Protein AF-A0AAD3W863-F1 (afdb_monomer_lite)

Radius of gyration: 16.76 Å; chains: 1; bounding box: 43×19×34 Å

pLDDT: mean 91.25, std 10.48, range [57.03, 98.62]

Secondary structure (DSSP, 8-state):
---------S-GGG----HHHHHHHHH-----TTTT---

Sequence (39 aa):
MPEVRIIDLRSDTVTKPTQEMREAMYRAEVGDDVYGDDP

Structure (mmCIF, N/CA/C/O backbone):
data_AF-A0AAD3W863-F1
#
_entry.id   AF-A0AAD3W863-F1
#
loop_
_atom_site.group_PDB
_atom_site.id
_atom_site.type_symbol
_atom_site.label_atom_id
_atom_site.label_alt_id
_atom_site.label_comp_id
_atom_site.label_asym_id
_atom_site.label_entity_id
_atom_site.label_seq_id
_atom_site.pdbx_PDB_ins_code
_atom_site.Cartn_x
_atom_site.Cartn_y
_atom_site.Cartn_z
_atom_site.occupancy
_atom_site.B_iso_or_equiv
_atom_site.auth_seq_id
_atom_site.auth_comp_id
_atom_site.auth_asym_id
_atom_site.auth_atom_id
_atom_site.pdbx_PDB_model_num
ATOM 1 N N . MET A 1 1 ? -28.251 2.379 8.083 1.00 58.69 1 MET A N 1
ATOM 2 C CA . MET A 1 1 ? -27.864 1.283 8.997 1.00 58.69 1 MET A CA 1
ATOM 3 C C . MET A 1 1 ? -26.657 1.772 9.772 1.00 58.69 1 MET A C 1
ATOM 5 O O . MET A 1 1 ? -25.802 2.367 9.125 1.00 58.69 1 MET A O 1
ATOM 9 N N . PRO A 1 2 ? -26.607 1.657 11.107 1.00 57.03 2 PRO A N 1
ATOM 10 C CA . PRO A 1 2 ? -25.424 2.088 11.837 1.00 57.03 2 PRO A CA 1
ATOM 11 C C . PRO A 1 2 ? -24.243 1.208 11.419 1.00 57.03 2 PRO A C 1
ATOM 13 O O . PRO A 1 2 ? -24.382 -0.007 11.278 1.00 57.03 2 PRO A O 1
ATOM 16 N N . GLU A 1 3 ? -23.103 1.834 11.161 1.00 70.62 3 GLU A N 1
ATOM 17 C CA . GLU A 1 3 ? -21.873 1.143 10.798 1.00 70.62 3 GLU A CA 1
ATOM 18 C C . GLU A 1 3 ? -21.335 0.423 12.044 1.00 70.62 3 GLU A C 1
ATOM 20 O O . GLU A 1 3 ? -20.879 1.052 12.999 1.00 70.62 3 GLU A O 1
ATOM 25 N N . VAL A 1 4 ? -21.441 -0.906 12.078 1.00 71.00 4 VAL A N 1
ATOM 26 C CA . VAL A 1 4 ? -20.834 -1.709 13.144 1.00 71.00 4 VAL A CA 1
ATOM 27 C C . VAL A 1 4 ? -19.347 -1.833 12.832 1.00 71.00 4 VAL A C 1
ATOM 29 O O . VAL A 1 4 ? -18.956 -2.535 11.901 1.00 71.00 4 VAL A O 1
ATOM 32 N N . ARG A 1 5 ? -18.501 -1.156 13.614 1.00 79.75 5 ARG A N 1
ATOM 33 C CA . ARG A 1 5 ? -17.050 -1.367 13.564 1.00 79.75 5 ARG A CA 1
ATOM 34 C C . ARG A 1 5 ? -16.719 -2.711 14.207 1.00 79.75 5 ARG A C 1
ATOM 36 O O . ARG A 1 5 ? -16.851 -2.871 15.417 1.00 79.75 5 ARG A O 1
ATOM 43 N N . ILE A 1 6 ? -16.298 -3.671 13.390 1.00 89.19 6 ILE A N 1
ATOM 44 C CA . ILE A 1 6 ? -15.804 -4.966 13.862 1.00 89.19 6 ILE A CA 1
ATOM 45 C C . ILE A 1 6 ? -14.386 -4.760 14.402 1.00 89.19 6 ILE A C 1
ATOM 47 O O . ILE A 1 6 ? -13.500 -4.330 13.665 1.00 89.19 6 ILE A O 1
ATOM 51 N N . ILE A 1 7 ? -14.179 -5.053 15.687 1.00 91.94 7 ILE A N 1
ATOM 52 C CA . ILE A 1 7 ? -12.849 -5.076 16.305 1.00 91.94 7 ILE A CA 1
ATOM 53 C C . ILE A 1 7 ? -12.291 -6.488 16.125 1.00 91.94 7 ILE A C 1
ATOM 55 O O . ILE A 1 7 ? -12.777 -7.433 16.745 1.00 91.94 7 ILE A O 1
ATOM 59 N N . ASP A 1 8 ? -11.294 -6.629 15.255 1.00 92.50 8 ASP A N 1
ATOM 60 C CA . ASP A 1 8 ? -10.650 -7.905 14.949 1.00 92.50 8 ASP A CA 1
ATOM 61 C C . ASP A 1 8 ? -9.265 -7.968 15.609 1.00 92.50 8 ASP A C 1
ATOM 63 O O . ASP A 1 8 ? -8.365 -7.218 15.239 1.00 92.50 8 ASP A O 1
ATOM 67 N N . LEU A 1 9 ? -9.117 -8.834 16.619 1.00 95.50 9 LEU A N 1
ATOM 68 C CA . LEU A 1 9 ? -7.888 -9.003 17.414 1.00 95.50 9 LEU A CA 1
ATOM 69 C C 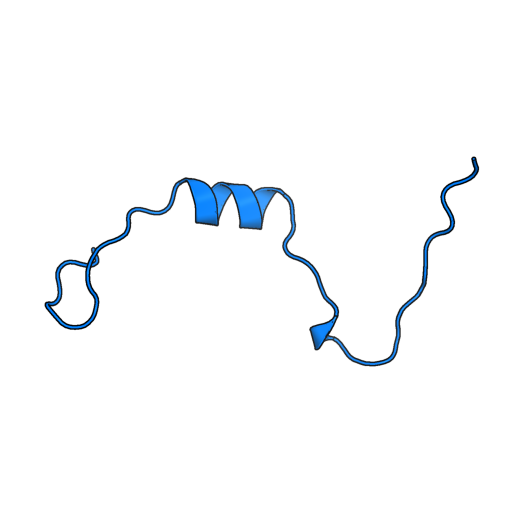. LEU A 1 9 ? -7.179 -10.338 17.142 1.00 95.50 9 LEU A C 1
ATOM 71 O O . LEU A 1 9 ? -6.312 -10.742 17.914 1.00 95.50 9 LEU A O 1
ATOM 75 N N . ARG A 1 10 ? -7.573 -11.069 16.091 1.00 94.81 10 ARG A N 1
ATOM 76 C CA . ARG A 1 10 ? -7.044 -12.417 15.820 1.00 94.81 10 ARG A CA 1
ATOM 77 C C . ARG A 1 10 ? -5.558 -12.400 15.451 1.00 94.81 10 ARG A C 1
ATOM 79 O O . ARG A 1 10 ? -4.827 -13.296 15.853 1.00 94.81 10 ARG A O 1
ATOM 86 N N . SER A 1 11 ? -5.1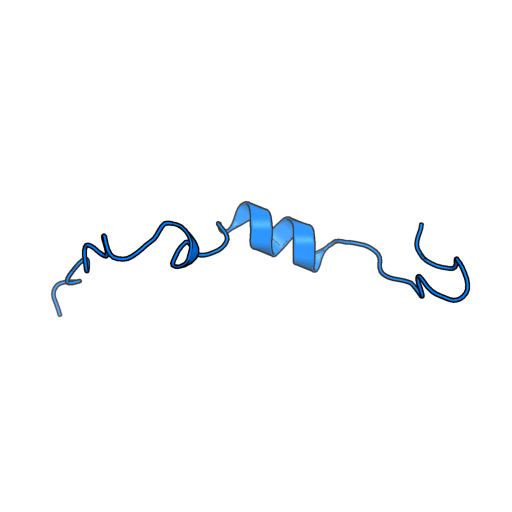37 -11.414 14.660 1.00 97.12 11 SER A N 1
ATOM 87 C CA . SER A 1 11 ? -3.757 -11.197 14.207 1.00 97.12 11 SER A CA 1
ATOM 88 C C . SER A 1 11 ? -3.661 -9.826 13.529 1.00 97.12 11 SER A C 1
ATOM 90 O O . SER A 1 11 ? -4.652 -9.312 13.023 1.00 97.12 11 SER A O 1
ATOM 92 N N . ASP A 1 12 ? -2.467 -9.252 13.481 1.00 95.88 12 ASP A N 1
ATOM 93 C CA . ASP A 1 12 ? -2.097 -8.078 12.681 1.00 95.88 12 ASP A CA 1
ATOM 94 C C 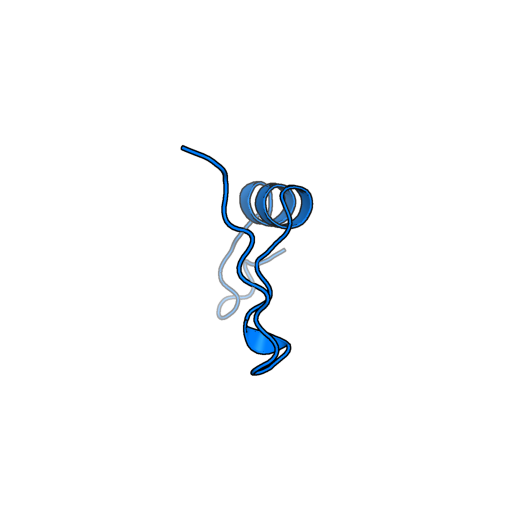. ASP A 1 12 ? -2.193 -8.289 11.156 1.00 95.88 12 ASP A C 1
ATOM 96 O O . ASP A 1 12 ? -2.383 -7.331 10.404 1.00 95.88 12 ASP A O 1
ATOM 100 N N . THR A 1 13 ? -2.155 -9.535 10.683 1.00 96.06 13 THR A N 1
ATOM 101 C CA . THR A 1 13 ? -2.314 -9.883 9.257 1.00 96.06 13 THR A CA 1
ATOM 102 C C . THR A 1 13 ? -3.681 -9.512 8.670 1.00 96.06 13 THR A C 1
ATOM 104 O O . THR A 1 13 ? -3.831 -9.468 7.452 1.00 96.06 13 THR A O 1
ATOM 107 N N . VAL A 1 14 ? -4.684 -9.204 9.504 1.00 95.69 14 VAL A N 1
ATOM 108 C CA . VAL A 1 14 ? -6.014 -8.744 9.052 1.00 95.69 14 VAL A CA 1
ATOM 109 C C . VAL A 1 14 ? -6.037 -7.265 8.648 1.00 95.69 14 VAL A C 1
ATOM 111 O O . VAL A 1 14 ? -7.073 -6.761 8.200 1.00 95.69 14 VAL A O 1
ATOM 114 N N . THR A 1 15 ? -4.923 -6.550 8.834 1.00 94.94 15 THR A N 1
ATOM 115 C CA . THR A 1 15 ? -4.792 -5.150 8.423 1.00 94.94 15 THR A CA 1
ATOM 116 C C . THR A 1 15 ? -5.048 -4.998 6.923 1.00 94.94 15 THR A C 1
ATOM 118 O O . THR A 1 15 ? -4.703 -5.846 6.104 1.00 94.94 15 THR A O 1
ATOM 121 N N . LYS A 1 16 ? -5.712 -3.900 6.553 1.00 95.81 16 LYS A N 1
ATOM 122 C CA . LYS A 1 16 ? -6.006 -3.559 5.157 1.00 95.81 16 LYS A CA 1
ATOM 123 C C . LYS A 1 16 ? -5.160 -2.356 4.746 1.00 95.81 16 LYS A C 1
ATOM 125 O O . LYS A 1 16 ? -4.946 -1.484 5.590 1.00 95.81 16 LYS A O 1
ATOM 130 N N . PRO A 1 17 ? -4.746 -2.251 3.471 1.00 97.94 17 PRO A N 1
ATOM 131 C CA . PRO A 1 17 ? -4.038 -1.073 2.988 1.00 97.94 17 PRO A CA 1
ATOM 132 C C . PRO A 1 17 ? -4.832 0.209 3.252 1.00 97.94 17 PRO A C 1
ATOM 134 O O . PRO A 1 17 ? -6.062 0.231 3.101 1.00 97.94 17 PRO A O 1
ATOM 137 N N . THR A 1 18 ? -4.139 1.289 3.613 1.00 98.00 18 THR A N 1
ATOM 138 C CA . THR A 1 18 ? -4.755 2.619 3.682 1.00 98.00 18 THR A CA 1
ATOM 139 C C . THR A 1 18 ? -5.088 3.128 2.277 1.00 98.00 18 THR A C 1
ATOM 141 O O . THR A 1 18 ? -4.771 2.490 1.268 1.00 98.00 18 THR A O 1
ATOM 144 N N . GLN A 1 19 ? -5.770 4.268 2.190 1.00 98.19 19 GLN A N 1
ATOM 145 C CA . GLN A 1 19 ? -6.065 4.879 0.897 1.00 98.19 19 GLN A CA 1
ATOM 146 C C . GLN A 1 19 ? -4.778 5.317 0.186 1.00 98.19 19 GLN A C 1
ATOM 148 O O . GLN A 1 19 ? -4.610 5.028 -0.994 1.00 98.19 19 GLN A O 1
ATOM 153 N N . GLU A 1 20 ? -3.837 5.902 0.922 1.00 98.56 20 GLU A N 1
ATOM 154 C CA . GLU A 1 20 ? -2.533 6.340 0.417 1.00 98.56 20 GLU A CA 1
ATOM 155 C C . GLU A 1 20 ? -1.709 5.151 -0.086 1.00 98.56 20 GLU A C 1
ATOM 157 O O . GLU A 1 20 ? -1.117 5.222 -1.160 1.00 98.56 20 GLU A O 1
ATOM 162 N N . MET A 1 21 ? -1.729 4.021 0.636 1.00 98.50 21 MET A N 1
ATOM 163 C CA . MET A 1 21 ? -1.089 2.784 0.174 1.00 98.50 21 MET A CA 1
ATOM 164 C C . MET A 1 21 ? -1.698 2.299 -1.145 1.00 98.50 21 MET A C 1
ATOM 166 O O . MET A 1 21 ? -0.966 1.917 -2.054 1.00 98.50 21 MET A O 1
ATOM 170 N N . ARG A 1 22 ? -3.032 2.332 -1.280 1.00 98.50 22 ARG A N 1
ATOM 171 C CA . ARG A 1 22 ? -3.702 1.961 -2.538 1.00 98.50 22 ARG A CA 1
ATOM 172 C C . ARG A 1 22 ? -3.340 2.895 -3.686 1.00 98.50 22 ARG A C 1
ATOM 174 O O . ARG A 1 22 ? -3.132 2.420 -4.796 1.00 98.50 22 ARG A O 1
ATOM 181 N N . GLU A 1 23 ? -3.260 4.194 -3.434 1.00 98.62 23 GLU A N 1
ATOM 182 C CA . GLU A 1 23 ? -2.893 5.181 -4.452 1.00 98.62 23 GLU A CA 1
ATOM 183 C C . GLU A 1 23 ? -1.438 5.042 -4.895 1.00 98.62 23 GLU A C 1
ATOM 185 O O . GLU A 1 23 ? -1.163 5.132 -6.090 1.00 98.62 23 GLU A O 1
ATOM 190 N N . ALA A 1 24 ? -0.524 4.772 -3.960 1.00 98.38 24 ALA A N 1
ATOM 191 C CA . ALA A 1 24 ? 0.871 4.486 -4.273 1.00 98.38 24 ALA A CA 1
ATOM 192 C C . ALA A 1 24 ? 0.992 3.230 -5.147 1.00 98.38 24 ALA A C 1
ATOM 194 O O . ALA A 1 24 ? 1.621 3.288 -6.198 1.00 98.38 24 ALA A O 1
ATOM 195 N N . MET A 1 25 ? 0.315 2.136 -4.772 1.00 97.88 25 MET A N 1
ATOM 196 C CA . MET A 1 25 ? 0.284 0.908 -5.578 1.00 97.88 25 MET A CA 1
ATOM 197 C C . MET A 1 25 ? -0.316 1.141 -6.968 1.00 97.88 25 MET A C 1
ATOM 199 O O . MET A 1 25 ? 0.181 0.600 -7.944 1.00 97.88 25 MET A O 1
ATOM 203 N N . TYR A 1 26 ? -1.368 1.958 -7.073 1.00 98.00 26 TYR A N 1
ATOM 204 C CA . TYR A 1 26 ? -2.003 2.264 -8.357 1.00 98.00 26 TYR A CA 1
ATOM 205 C C . TYR A 1 26 ? -1.091 3.056 -9.304 1.00 98.00 26 TYR A C 1
ATOM 207 O O . TYR A 1 26 ? -1.179 2.896 -10.517 1.00 98.00 26 TYR A O 1
ATOM 215 N N . ARG A 1 27 ? -0.256 3.947 -8.761 1.00 98.06 27 ARG A N 1
ATOM 216 C CA . ARG A 1 27 ? 0.641 4.806 -9.549 1.00 98.06 27 ARG A CA 1
ATOM 217 C C . ARG A 1 27 ? 2.018 4.199 -9.791 1.00 98.06 27 ARG A C 1
ATOM 219 O O . ARG A 1 27 ? 2.781 4.796 -10.542 1.00 98.06 27 ARG A O 1
ATOM 226 N N . ALA A 1 28 ? 2.352 3.101 -9.120 1.00 96.75 28 ALA A N 1
ATOM 227 C CA . ALA A 1 28 ? 3.647 2.463 -9.263 1.00 96.75 28 ALA A CA 1
ATOM 228 C C . ALA A 1 28 ? 3.848 2.007 -10.713 1.00 96.75 28 ALA A C 1
ATOM 230 O O . ALA A 1 28 ? 2.971 1.372 -11.302 1.00 96.75 28 ALA A O 1
ATOM 231 N N . GLU A 1 29 ? 5.000 2.358 -11.279 1.00 96.38 29 GLU A N 1
ATOM 232 C CA . GLU A 1 29 ? 5.457 1.766 -12.530 1.00 96.38 29 GLU A CA 1
ATOM 233 C C . GLU A 1 29 ? 5.767 0.288 -12.274 1.00 96.38 29 GLU A C 1
ATOM 235 O O . GLU A 1 29 ? 6.263 -0.071 -11.206 1.00 96.38 29 GLU A O 1
ATOM 240 N N . VAL A 1 30 ? 5.408 -0.563 -13.232 1.00 94.56 30 VAL A N 1
ATOM 241 C CA . VAL A 1 30 ? 5.624 -2.010 -13.166 1.00 94.56 30 VAL A CA 1
ATOM 242 C C . VAL A 1 30 ? 6.399 -2.451 -14.398 1.00 94.56 30 VAL A C 1
ATOM 244 O O . VAL A 1 30 ? 6.212 -1.899 -15.486 1.00 94.56 30 VAL A O 1
ATOM 247 N N . GLY A 1 31 ? 7.219 -3.468 -14.225 1.00 94.50 31 GLY A N 1
ATOM 248 C CA . GLY A 1 31 ? 8.005 -4.145 -15.239 1.00 94.50 31 GLY A CA 1
ATOM 249 C C . GLY A 1 31 ? 8.071 -5.639 -14.933 1.00 94.50 31 GLY A C 1
ATOM 250 O O . GLY A 1 31 ? 7.155 -6.212 -14.335 1.00 94.50 31 GLY A O 1
ATOM 251 N N . ASP A 1 32 ? 9.123 -6.288 -15.420 1.00 95.38 32 ASP A N 1
ATOM 252 C CA . ASP A 1 32 ? 9.353 -7.713 -15.205 1.00 95.38 32 ASP A CA 1
ATOM 253 C C . AS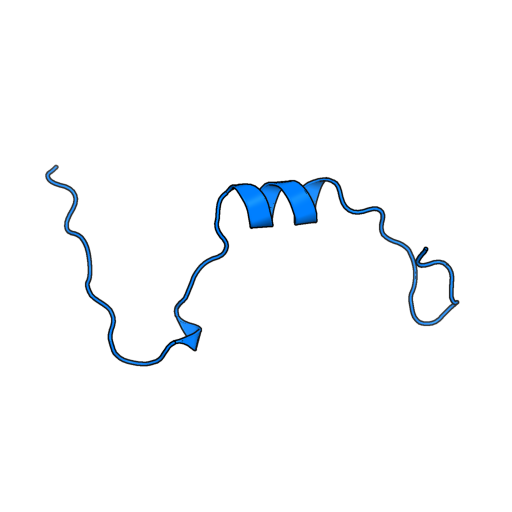P A 1 32 ? 10.624 -7.919 -14.377 1.00 95.38 32 ASP A C 1
ATOM 255 O O . ASP A 1 32 ? 11.739 -7.739 -14.870 1.00 95.38 32 ASP A O 1
ATOM 259 N N . ASP A 1 33 ? 10.448 -8.321 -13.120 1.00 93.81 33 ASP A N 1
ATOM 260 C CA . ASP A 1 33 ? 11.532 -8.609 -12.175 1.00 93.81 33 ASP A CA 1
ATOM 261 C C . ASP A 1 33 ? 12.503 -9.692 -12.685 1.00 93.81 33 ASP A C 1
ATOM 263 O O . ASP A 1 33 ? 13.710 -9.624 -12.459 1.00 93.81 33 ASP A O 1
ATOM 267 N N . VAL A 1 34 ? 12.013 -10.691 -13.431 1.00 96.00 34 VAL A N 1
ATOM 268 C CA . VAL A 1 34 ? 12.853 -11.798 -13.924 1.00 96.00 34 VAL A CA 1
ATOM 269 C C . VAL A 1 34 ? 13.785 -11.324 -15.033 1.00 96.00 34 VAL A C 1
ATOM 271 O O .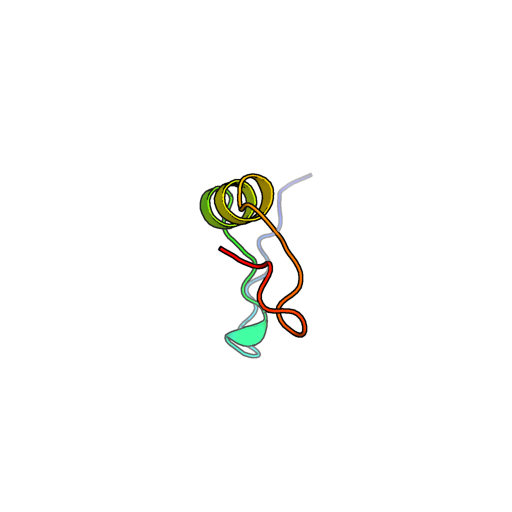 VAL A 1 34 ? 14.935 -11.771 -15.107 1.00 96.00 34 VAL A O 1
ATOM 274 N N . TYR A 1 35 ? 13.298 -10.436 -15.897 1.00 93.75 35 TYR A N 1
ATOM 275 C CA . TYR A 1 35 ? 14.087 -9.861 -16.986 1.00 93.75 35 TYR A CA 1
ATOM 276 C C . TYR A 1 35 ? 14.826 -8.573 -16.591 1.00 93.75 35 TYR A C 1
ATOM 278 O O . TYR A 1 35 ? 15.696 -8.132 -17.343 1.00 93.75 35 TYR A O 1
ATOM 286 N N . GLY A 1 36 ? 14.567 -8.033 -15.394 1.00 91.00 36 GLY A N 1
ATOM 287 C CA . GLY A 1 36 ? 15.187 -6.807 -14.887 1.00 91.00 36 GLY A CA 1
ATOM 288 C C . GLY A 1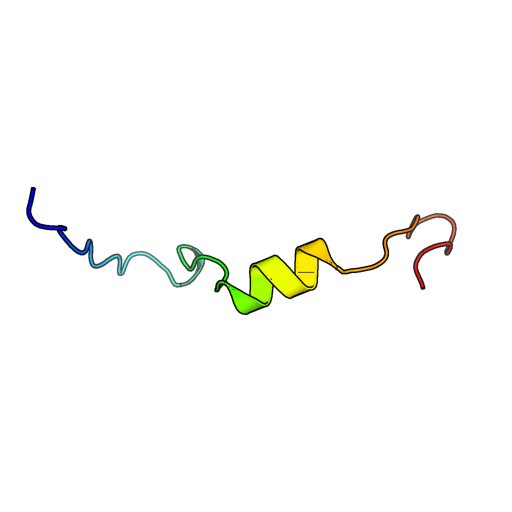 36 ? 14.638 -5.537 -15.541 1.00 91.00 36 GLY A C 1
ATOM 289 O O . GLY A 1 36 ? 15.355 -4.544 -15.630 1.00 91.00 36 GLY A O 1
ATOM 290 N N . ASP A 1 37 ? 13.397 -5.597 -16.027 1.00 87.56 37 ASP A N 1
ATOM 291 C CA . ASP A 1 37 ? 12.691 -4.476 -16.655 1.00 87.56 37 ASP A CA 1
ATOM 292 C C . ASP A 1 37 ? 11.863 -3.666 -15.636 1.00 87.56 37 ASP A C 1
ATOM 294 O O . ASP A 1 37 ? 11.283 -2.639 -15.993 1.00 87.56 37 ASP A O 1
ATOM 298 N N . ASP A 1 38 ? 11.783 -4.129 -14.380 1.00 84.12 38 ASP A N 1
ATOM 299 C CA . ASP A 1 38 ? 11.330 -3.302 -13.257 1.00 84.12 38 ASP A CA 1
ATOM 300 C C . ASP A 1 38 ? 12.330 -2.144 -13.028 1.00 84.12 38 ASP A C 1
ATOM 302 O O . ASP A 1 38 ? 13.544 -2.377 -13.058 1.00 84.12 38 ASP A O 1
ATOM 306 N N . PRO A 1 39 ? 11.855 -0.900 -12.824 1.00 77.88 39 PRO A N 1
ATOM 307 C CA . PRO A 1 39 ? 12.721 0.236 -12.505 1.00 77.88 39 PRO A CA 1
ATOM 308 C C . PRO A 1 39 ? 13.432 0.124 -11.145 1.00 77.88 39 PRO A C 1
ATOM 310 O O . PRO A 1 39 ? 12.887 -0.506 -10.209 1.00 77.88 39 PRO A O 1
#

Foldseek 3Di:
DDDDDDDDPPDPVPDDDDPVRVVCVVPQDDDDPVVPGHD